Protein AF-A0A7S3L4K9-F1 (afdb_monomer)

Secondary structure (DSSP, 8-state):
-EEEEESS-GGG----TT---EE-SSSTTEEEE-TT---TT-HHHHTTSEEE--HHHHHHHHHH-PPTT-----TT-TT-HHHHHHHHHHHSPP-----------

InterPro domains:
  IPR001678 SAM-dependent methyltransferase RsmB-F/NOP2-type domain [PS51686] (1-105)
  IPR023267 RNA (C5-cytosine) methyltransferase [PTHR22807] (32-90)
  IPR029063 S-adenosyl-L-methionine-dependent methyltransferase superfamily [G3DSA:3.40.50.150] (53-102)
  IPR029063 S-adenosyl-L-methionine-dependent methyltransferase superfamily [SSF53335] (12-90)
  IPR049561 NOL1/NOP2/NSUN 5/7, ferredoxin-like domain [PF21148] (7-53)

Mean predicted aligned error: 8.99 Å

Radius of gyration: 14.74 Å; Cα contacts (8 Å, |Δi|>4): 119; chains: 1; bounding box: 35×38×35 Å

pLDDT: mean 76.64, std 17.3, range [34.19, 93.69]

Foldseek 3Di:
DWKKAFLDAPVPDPDPPPFDWDADPPFPRMIHGDPPDDCVVPPCVVVVRIDTDDPVLSVVLVVCQDDAQDDDDDPPQPVNPSVVSNVSSNPDDDDDPDPPDPDDD

Nearest PDB structures (foldseek):
  2yxl-assembly1_A  TM=8.331E-01  e=1.515E-04  Pyrococcus horikoshii OT3
  3m6w-assembly1_A  TM=9.020E-01  e=8.229E-04  Thermus thermophilus HB8
  3m6u-assembly2_B  TM=9.032E-01  e=2.488E-03  Thermus thermophilus HB8
  8esq-assembly1_q  TM=8.727E-01  e=3.024E-03  Schizosaccharomyces pombe
  3m6u-assembly1_A  TM=9.030E-01  e=8.566E-03  Thermus thermophilus HB8

Sequence (105 aa):
RVEITTNQKYNQIELPSSHTFAVDPYIPNLLILPPGTNLHGDEWVDAGKLVLQDRASCLTATVLRPPVGSVCLDTCAAPGNKTSHVASLVVAQPHTSPLESPETK

Structure (mmCIF, N/CA/C/O backbone):
data_AF-A0A7S3L4K9-F1
#
_entry.id   AF-A0A7S3L4K9-F1
#
loop_
_atom_site.group_PDB
_atom_site.id
_atom_site.type_symbol
_atom_site.label_atom_id
_atom_site.label_alt_id
_atom_site.label_comp_id
_atom_site.label_asym_id
_atom_site.label_entity_id
_atom_site.label_seq_id
_atom_site.pdbx_PDB_ins_code
_atom_site.Cartn_x
_atom_site.Cartn_y
_atom_site.Cartn_z
_atom_site.occupancy
_atom_site.B_iso_or_equiv
_atom_site.auth_seq_id
_atom_site.auth_comp_id
_atom_site.auth_asym_id
_atom_site.auth_atom_id
_atom_site.pdbx_PDB_model_num
ATOM 1 N N . ARG A 1 1 ? 9.519 6.862 -13.052 1.00 56.59 1 ARG A N 1
ATOM 2 C CA . ARG A 1 1 ? 9.679 6.598 -11.608 1.00 56.59 1 ARG A CA 1
ATOM 3 C C . ARG A 1 1 ? 8.480 5.761 -11.216 1.00 56.59 1 ARG A C 1
ATOM 5 O O . ARG A 1 1 ? 7.373 6.218 -11.461 1.00 56.59 1 ARG A O 1
ATOM 12 N N . VAL A 1 2 ? 8.707 4.525 -10.787 1.00 64.56 2 VAL A N 1
ATOM 13 C CA . VAL A 1 2 ? 7.643 3.610 -10.347 1.00 64.56 2 VAL A CA 1
ATOM 14 C C . VAL A 1 2 ? 7.721 3.545 -8.829 1.00 64.56 2 VAL A C 1
ATOM 16 O O . VAL A 1 2 ? 8.820 3.512 -8.279 1.00 64.56 2 VAL A O 1
ATOM 19 N N . GLU A 1 3 ? 6.579 3.600 -8.160 1.00 74.12 3 GLU A N 1
ATOM 20 C CA . GLU A 1 3 ? 6.490 3.642 -6.703 1.00 74.12 3 GLU A CA 1
ATOM 21 C C . GLU A 1 3 ? 5.660 2.457 -6.219 1.00 74.12 3 GLU A C 1
ATOM 23 O O . GLU A 1 3 ? 4.667 2.070 -6.843 1.00 74.12 3 GLU A O 1
ATOM 28 N N . ILE A 1 4 ? 6.135 1.827 -5.148 1.00 76.25 4 ILE A N 1
ATOM 29 C CA . ILE A 1 4 ? 5.557 0.601 -4.610 1.00 76.25 4 ILE A CA 1
ATOM 30 C C . ILE A 1 4 ? 5.378 0.743 -3.116 1.00 76.25 4 ILE A C 1
ATOM 32 O O . ILE A 1 4 ? 6.350 0.996 -2.406 1.00 76.25 4 ILE A O 1
ATOM 36 N N . THR A 1 5 ? 4.164 0.508 -2.637 1.00 73.25 5 THR A N 1
ATOM 37 C CA . THR A 1 5 ? 3.920 0.346 -1.207 1.00 73.25 5 THR A CA 1
ATOM 38 C C . THR A 1 5 ? 3.971 -1.128 -0.803 1.00 73.25 5 THR A C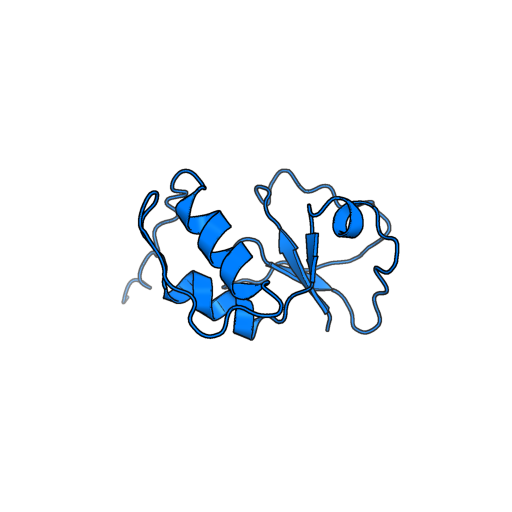 1
ATOM 40 O O . THR A 1 5 ? 3.600 -2.013 -1.579 1.00 73.25 5 THR A O 1
ATOM 43 N N . THR A 1 6 ? 4.453 -1.401 0.405 1.00 69.38 6 THR A N 1
ATOM 44 C CA . THR A 1 6 ? 4.533 -2.748 0.984 1.00 69.38 6 THR A CA 1
ATOM 45 C C . THR A 1 6 ? 3.606 -2.890 2.187 1.00 69.38 6 THR A C 1
ATOM 47 O O . THR A 1 6 ? 3.469 -1.987 3.010 1.00 69.38 6 THR A O 1
ATOM 50 N N . ASN A 1 7 ? 2.984 -4.064 2.314 1.00 62.81 7 ASN A N 1
ATOM 51 C CA . ASN A 1 7 ? 2.216 -4.441 3.504 1.00 62.81 7 ASN A CA 1
ATOM 52 C C . ASN A 1 7 ? 3.096 -5.056 4.615 1.00 62.81 7 ASN A C 1
ATOM 54 O O . ASN A 1 7 ? 2.578 -5.486 5.645 1.00 62.81 7 ASN A O 1
ATOM 58 N N . GLN A 1 8 ? 4.417 -5.139 4.415 1.00 58.12 8 GLN A N 1
ATOM 59 C CA . GLN A 1 8 ? 5.370 -5.741 5.352 1.00 58.12 8 GLN A CA 1
ATOM 60 C C . GLN A 1 8 ? 6.294 -4.691 5.981 1.00 58.12 8 GLN A C 1
ATOM 62 O O . GLN A 1 8 ? 6.479 -3.597 5.459 1.00 58.12 8 GLN A O 1
ATOM 67 N N . LYS A 1 9 ? 6.889 -5.018 7.136 1.00 55.50 9 LYS A N 1
ATOM 68 C CA . LYS A 1 9 ? 7.841 -4.124 7.810 1.00 55.50 9 LYS A CA 1
ATOM 69 C C . LYS A 1 9 ? 9.117 -3.979 6.973 1.00 55.50 9 LYS A C 1
ATOM 71 O O . LYS A 1 9 ? 9.757 -4.979 6.659 1.00 55.50 9 LYS A O 1
ATOM 76 N N . TYR A 1 10 ? 9.527 -2.734 6.724 1.00 50.47 10 TYR A N 1
ATOM 77 C CA . TYR A 1 10 ? 10.729 -2.345 5.973 1.00 50.47 10 TYR A CA 1
ATOM 78 C C . TYR A 1 10 ? 11.989 -3.186 6.213 1.00 50.47 10 TYR A C 1
ATOM 80 O O . TYR A 1 10 ? 12.674 -3.540 5.261 1.00 50.47 10 TYR A O 1
ATOM 88 N N . ASN A 1 11 ? 12.291 -3.528 7.469 1.00 47.41 11 ASN A N 1
ATOM 89 C CA . ASN A 1 11 ? 13.525 -4.238 7.829 1.00 47.41 11 ASN A CA 1
ATOM 90 C C . ASN A 1 11 ? 13.510 -5.744 7.499 1.00 47.41 11 ASN A C 1
ATOM 92 O O . ASN A 1 11 ? 14.438 -6.448 7.883 1.00 47.41 11 ASN A O 1
ATOM 96 N N . GLN A 1 12 ? 12.464 -6.253 6.844 1.00 49.09 12 GLN A N 1
ATOM 97 C CA . GLN A 1 12 ? 12.347 -7.663 6.445 1.00 49.09 12 GLN A CA 1
ATOM 98 C C . GLN A 1 12 ? 12.142 -7.856 4.940 1.00 49.09 12 GLN A C 1
ATOM 100 O O . GLN A 1 12 ? 11.911 -8.977 4.495 1.00 49.09 12 GLN A O 1
ATOM 105 N N . ILE A 1 13 ? 12.210 -6.785 4.147 1.00 55.03 13 ILE A N 1
ATOM 106 C CA . ILE A 1 13 ? 11.984 -6.879 2.706 1.00 55.03 13 ILE A CA 1
ATOM 107 C C . ILE A 1 13 ? 13.330 -7.072 2.017 1.00 55.03 13 ILE A C 1
ATOM 109 O O . ILE A 1 13 ? 13.968 -6.123 1.565 1.00 55.03 13 ILE A O 1
ATOM 113 N N . GLU A 1 14 ? 13.754 -8.327 1.927 1.00 55.56 14 GLU A N 1
ATOM 114 C CA . GLU A 1 14 ? 14.744 -8.744 0.938 1.00 55.56 14 GLU A CA 1
ATOM 115 C C . GLU A 1 14 ? 14.029 -8.843 -0.413 1.00 55.56 14 GLU A C 1
ATOM 117 O O . GLU A 1 14 ? 13.556 -9.906 -0.815 1.00 55.56 14 GLU A O 1
ATOM 122 N N . LEU A 1 15 ? 13.886 -7.703 -1.102 1.00 59.72 15 LEU A N 1
ATOM 123 C CA . LEU A 1 15 ? 13.523 -7.738 -2.518 1.00 59.72 15 LEU A CA 1
ATOM 124 C C . LEU A 1 15 ? 14.546 -8.627 -3.244 1.00 59.72 15 LEU A C 1
ATOM 126 O O . LEU A 1 15 ? 15.738 -8.549 -2.923 1.00 59.72 15 LEU A O 1
ATOM 130 N N . PRO A 1 16 ? 14.121 -9.460 -4.212 1.00 55.00 16 PRO A N 1
ATOM 131 C CA . PRO A 1 16 ? 15.054 -10.267 -4.982 1.00 55.00 16 PRO A CA 1
ATOM 132 C C . PRO A 1 16 ? 16.161 -9.367 -5.538 1.00 55.00 16 PRO A C 1
ATOM 134 O O . PRO A 1 16 ? 15.899 -8.266 -6.028 1.00 55.00 16 PRO A O 1
ATOM 137 N N . SER A 1 17 ? 17.405 -9.841 -5.447 1.00 56.44 17 SER A N 1
ATOM 138 C CA . SER A 1 17 ? 18.661 -9.117 -5.711 1.00 56.44 17 SER A CA 1
ATOM 139 C C . SER A 1 17 ? 18.811 -8.524 -7.125 1.00 56.44 17 SER A C 1
ATOM 141 O O . SER A 1 17 ? 19.873 -8.020 -7.477 1.00 56.44 17 SER A O 1
ATOM 143 N N . SER A 1 18 ? 17.771 -8.599 -7.954 1.00 64.31 18 SER A N 1
ATOM 144 C CA . SER A 1 18 ? 17.716 -8.127 -9.334 1.00 64.31 18 SER A CA 1
ATOM 145 C C . SER A 1 18 ? 17.215 -6.687 -9.498 1.00 64.31 18 SER A C 1
ATOM 147 O O . SER A 1 18 ? 17.337 -6.150 -10.598 1.00 64.31 18 SER A O 1
ATOM 149 N N . HIS A 1 19 ? 16.666 -6.046 -8.458 1.00 70.69 19 HIS A N 1
ATOM 150 C CA . HIS A 1 19 ? 16.095 -4.698 -8.569 1.00 70.69 19 HIS A CA 1
ATOM 151 C C . HIS A 1 19 ? 16.775 -3.689 -7.640 1.00 70.69 19 HIS A C 1
ATOM 153 O O . HIS A 1 19 ? 16.766 -3.832 -6.421 1.00 70.69 19 HIS A O 1
ATOM 159 N N . THR A 1 20 ? 17.311 -2.615 -8.221 1.00 80.00 20 THR A N 1
ATOM 160 C CA . THR A 1 20 ? 17.774 -1.445 -7.464 1.00 80.00 20 THR A CA 1
ATOM 161 C C . THR A 1 20 ? 16.576 -0.595 -7.054 1.00 80.00 20 THR A C 1
ATOM 163 O O . THR A 1 20 ? 15.750 -0.255 -7.901 1.00 80.00 20 THR A O 1
ATOM 166 N N . PHE A 1 21 ? 16.503 -0.197 -5.786 1.00 85.81 21 PHE A N 1
ATOM 167 C CA . PHE A 1 21 ? 15.450 0.673 -5.262 1.00 85.81 21 PHE A CA 1
ATOM 168 C C . PHE A 1 21 ? 16.009 1.689 -4.260 1.00 85.81 21 PHE A C 1
ATOM 170 O O . PHE A 1 21 ? 17.112 1.536 -3.738 1.00 85.81 21 PHE A O 1
ATOM 177 N N . ALA A 1 22 ? 15.226 2.728 -3.988 1.00 86.25 22 ALA A N 1
ATOM 178 C CA . ALA A 1 22 ? 15.419 3.655 -2.879 1.00 86.25 22 ALA A CA 1
ATOM 179 C C . ALA A 1 22 ? 14.177 3.645 -1.980 1.00 86.25 22 ALA A C 1
ATOM 181 O O . ALA A 1 22 ? 13.096 3.261 -2.418 1.00 86.25 22 ALA A O 1
ATOM 182 N N . VAL A 1 23 ? 14.310 4.077 -0.731 1.00 86.56 23 VAL A N 1
ATOM 183 C CA . VAL A 1 23 ? 13.172 4.241 0.186 1.00 86.56 23 VAL A CA 1
ATOM 184 C C . VAL A 1 23 ? 12.728 5.701 0.172 1.00 86.56 23 VAL A C 1
ATOM 186 O O . VAL A 1 23 ? 13.569 6.601 0.099 1.00 86.56 23 VAL A O 1
ATOM 189 N N . ASP A 1 24 ? 11.418 5.953 0.217 1.00 88.25 24 ASP A N 1
ATOM 190 C CA . ASP A 1 24 ? 10.921 7.320 0.362 1.00 88.25 24 ASP A CA 1
ATOM 191 C C . ASP A 1 24 ? 11.227 7.873 1.766 1.00 88.25 24 ASP A C 1
ATOM 193 O O . ASP A 1 24 ? 10.935 7.206 2.756 1.00 88.25 24 ASP A O 1
ATOM 197 N N . PRO A 1 25 ? 11.785 9.090 1.888 1.00 86.94 25 PRO A N 1
ATOM 198 C CA . PRO A 1 25 ? 12.155 9.643 3.190 1.00 86.94 25 PRO A CA 1
ATOM 199 C C . PRO A 1 25 ? 10.966 10.141 4.027 1.00 86.94 25 PRO A C 1
ATOM 201 O O . PRO A 1 25 ? 11.142 10.383 5.217 1.00 86.94 25 PRO A O 1
ATOM 204 N N . TYR A 1 26 ? 9.782 10.336 3.435 1.00 84.94 26 TYR A N 1
ATOM 205 C CA . TYR A 1 26 ? 8.622 10.913 4.128 1.00 84.94 26 TYR A CA 1
ATOM 206 C C . TYR A 1 26 ? 7.464 9.932 4.285 1.00 84.94 26 TYR A C 1
ATOM 208 O O . TYR A 1 26 ? 6.676 10.059 5.221 1.00 84.94 26 TYR A O 1
ATOM 216 N N . ILE A 1 27 ? 7.328 8.987 3.356 1.00 85.56 27 ILE A N 1
ATOM 217 C CA . ILE A 1 27 ? 6.201 8.060 3.330 1.00 85.56 27 ILE A CA 1
ATOM 218 C C . ILE A 1 27 ? 6.671 6.685 3.792 1.00 85.56 27 ILE A C 1
ATOM 220 O O . ILE A 1 27 ? 7.435 6.039 3.069 1.00 85.56 27 ILE A O 1
ATOM 224 N N . PRO A 1 28 ? 6.193 6.208 4.957 1.00 81.69 28 PRO A N 1
ATOM 225 C CA . PRO A 1 28 ? 6.489 4.865 5.401 1.00 81.69 28 PRO A CA 1
ATOM 226 C C . PRO A 1 28 ? 5.889 3.831 4.435 1.00 81.69 28 PRO A C 1
ATOM 228 O O . PRO A 1 28 ? 4.895 4.047 3.754 1.00 81.69 28 PRO A O 1
ATOM 231 N N . ASN A 1 29 ? 6.519 2.677 4.412 1.00 80.69 29 ASN A N 1
ATOM 232 C CA . ASN A 1 29 ? 6.403 1.549 3.511 1.00 80.69 29 ASN A CA 1
ATOM 233 C C . ASN A 1 29 ? 6.446 1.861 1.998 1.00 80.69 29 ASN A C 1
ATOM 235 O O . ASN A 1 29 ? 5.963 1.049 1.220 1.00 80.69 29 ASN A O 1
ATOM 239 N N . LEU A 1 30 ? 7.053 2.972 1.548 1.00 88.12 30 LEU A N 1
ATOM 240 C CA . LEU A 1 30 ? 7.165 3.308 0.118 1.00 88.12 30 LEU A CA 1
ATOM 241 C C . LEU 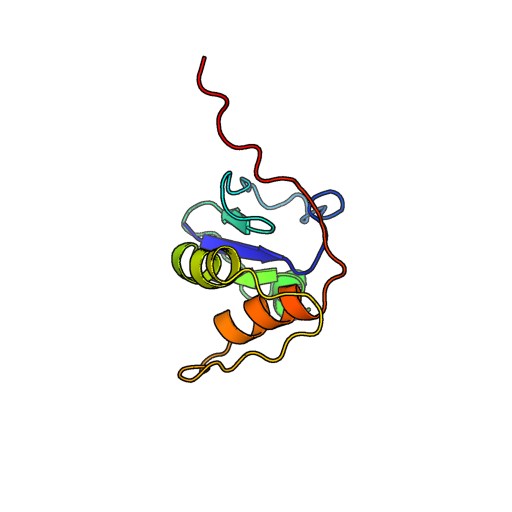A 1 30 ? 8.580 3.093 -0.451 1.00 88.12 30 LEU A C 1
ATOM 243 O O . LEU A 1 30 ? 9.559 3.665 0.036 1.00 88.12 30 LEU A O 1
ATOM 247 N N . LEU A 1 31 ? 8.666 2.305 -1.523 1.00 88.81 31 LEU A N 1
ATOM 248 C CA . LEU A 1 31 ? 9.869 2.058 -2.316 1.00 88.81 31 LEU A CA 1
ATOM 249 C C . LEU A 1 31 ? 9.788 2.803 -3.653 1.00 88.81 31 LEU A C 1
ATOM 251 O O . LEU A 1 31 ? 8.745 2.842 -4.307 1.00 88.81 31 LEU A O 1
ATOM 255 N N . ILE A 1 32 ? 10.910 3.377 -4.068 1.00 88.69 32 ILE A N 1
ATOM 256 C CA . ILE A 1 32 ? 11.084 4.135 -5.303 1.00 88.69 32 ILE A CA 1
ATOM 257 C C . ILE A 1 32 ? 11.989 3.331 -6.229 1.00 88.69 32 ILE A C 1
ATOM 259 O O . ILE A 1 32 ? 13.141 3.048 -5.898 1.00 88.69 32 ILE A O 1
ATOM 263 N N . LEU A 1 33 ? 11.487 3.022 -7.417 1.00 87.62 33 LEU A N 1
ATOM 264 C CA . LEU A 1 33 ? 12.221 2.300 -8.445 1.00 87.62 33 LEU A CA 1
ATOM 265 C C . LEU A 1 33 ? 12.6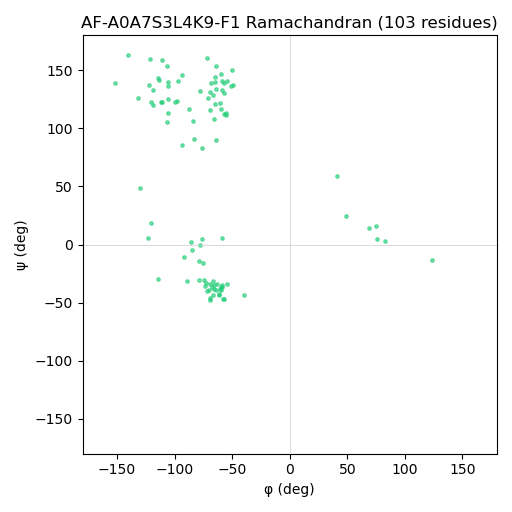49 3.210 -9.604 1.00 87.62 33 LEU A C 1
ATOM 267 O O . LEU A 1 33 ? 11.977 4.217 -9.902 1.00 87.62 33 LEU A O 1
ATOM 271 N N . PRO A 1 34 ? 13.742 2.844 -10.302 1.00 85.19 34 PRO A N 1
ATOM 272 C CA . PRO A 1 34 ? 14.151 3.488 -11.537 1.00 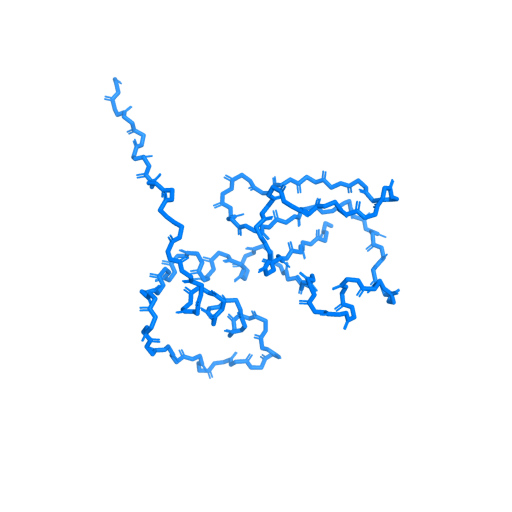85.19 34 PRO A CA 1
ATOM 273 C C . PRO A 1 34 ? 13.004 3.606 -12.558 1.00 85.19 34 PRO A C 1
ATOM 275 O O . PRO A 1 34 ? 12.076 2.795 -12.598 1.00 85.19 34 PRO A O 1
ATOM 278 N N . PRO A 1 35 ? 13.013 4.640 -13.413 1.00 83.25 35 PRO A N 1
ATOM 279 C CA . PRO A 1 35 ? 12.101 4.697 -14.549 1.00 83.25 35 PRO A CA 1
ATOM 280 C C . PRO A 1 35 ? 12.268 3.470 -15.456 1.00 83.25 35 PRO A C 1
ATOM 282 O O . PRO A 1 35 ? 13.390 3.062 -15.735 1.00 83.25 35 PRO A O 1
ATOM 285 N N . GLY A 1 36 ? 11.156 2.912 -15.940 1.00 82.44 36 GLY A N 1
ATOM 286 C CA . GLY A 1 36 ? 11.178 1.761 -16.846 1.00 82.44 36 GLY A CA 1
ATOM 287 C C . GLY A 1 36 ? 11.325 0.401 -16.161 1.00 82.44 36 GLY A C 1
ATOM 288 O O . GLY A 1 36 ? 11.373 -0.605 -16.863 1.00 82.44 36 GLY A O 1
ATOM 289 N N . THR A 1 37 ? 11.359 0.338 -14.823 1.00 84.69 37 THR A N 1
ATOM 290 C CA . THR A 1 37 ? 11.273 -0.944 -14.115 1.00 84.69 37 THR A CA 1
ATOM 291 C C . THR A 1 37 ? 9.951 -1.633 -14.444 1.00 84.69 37 THR A C 1
ATOM 293 O O . THR A 1 37 ? 8.877 -1.070 -14.228 1.00 84.69 37 THR A O 1
ATOM 296 N N . ASN A 1 38 ? 10.049 -2.845 -14.985 1.00 84.44 38 ASN A N 1
ATOM 297 C CA . ASN A 1 38 ? 8.915 -3.685 -15.330 1.00 84.44 38 ASN A CA 1
ATOM 298 C C . ASN A 1 38 ? 8.712 -4.730 -14.229 1.00 84.44 38 ASN A C 1
ATOM 300 O O . ASN A 1 38 ? 9.627 -5.495 -13.950 1.00 84.44 38 ASN A O 1
ATOM 304 N N . LEU A 1 39 ? 7.518 -4.755 -13.640 1.00 83.62 39 LEU A N 1
ATOM 305 C CA . LEU A 1 39 ? 7.126 -5.710 -12.595 1.00 83.62 39 LEU A CA 1
ATOM 306 C C . LEU A 1 39 ? 5.918 -6.554 -13.011 1.00 83.62 39 LEU A C 1
ATOM 308 O O . LEU A 1 39 ? 5.218 -7.113 -12.171 1.00 83.62 39 LEU A O 1
ATOM 312 N N . HIS A 1 40 ? 5.621 -6.609 -14.309 1.00 84.44 40 HIS A N 1
ATOM 313 C CA . HIS A 1 40 ? 4.595 -7.504 -14.823 1.00 84.44 40 HIS A CA 1
ATOM 314 C C . HIS A 1 40 ? 5.028 -8.959 -14.605 1.00 84.44 40 HIS A C 1
ATOM 316 O O . HIS A 1 40 ? 6.072 -9.369 -15.111 1.00 84.44 40 HIS A O 1
ATOM 322 N N . GLY A 1 41 ? 4.217 -9.725 -13.870 1.00 83.88 41 GLY A N 1
ATOM 323 C CA . GLY A 1 41 ? 4.535 -11.104 -13.488 1.00 83.88 41 GLY A CA 1
ATOM 324 C C . GLY A 1 41 ? 5.584 -11.215 -12.379 1.00 83.88 41 GLY A C 1
ATOM 325 O O . GLY A 1 41 ? 6.181 -12.277 -12.215 1.00 83.88 41 GLY A O 1
ATOM 326 N N . ASP A 1 42 ? 5.857 -10.124 -11.655 1.00 86.31 42 ASP A N 1
ATOM 327 C CA . ASP A 1 42 ? 6.681 -10.188 -10.452 1.00 86.31 42 ASP A CA 1
ATOM 328 C C . ASP A 1 42 ? 5.907 -10.902 -9.334 1.00 86.31 42 ASP A C 1
ATOM 330 O O . ASP A 1 42 ? 4.796 -10.505 -8.975 1.00 86.31 42 ASP A O 1
ATOM 334 N N . GLU A 1 43 ? 6.512 -11.945 -8.761 1.00 86.38 43 GLU A N 1
ATOM 335 C CA . GLU A 1 43 ? 5.886 -12.804 -7.749 1.00 86.38 43 GLU A CA 1
ATOM 336 C C . GLU A 1 43 ? 5.358 -12.008 -6.548 1.00 86.38 43 GLU A C 1
ATOM 338 O O . GLU A 1 43 ? 4.339 -12.361 -5.958 1.00 86.38 43 GLU A O 1
ATOM 343 N N . TRP A 1 44 ? 6.026 -10.919 -6.167 1.00 83.44 44 TRP A N 1
ATOM 344 C CA . TRP A 1 44 ? 5.626 -10.135 -5.006 1.00 83.44 44 TRP A CA 1
ATOM 345 C C . TRP A 1 44 ? 4.455 -9.208 -5.305 1.00 83.44 44 TRP A C 1
ATOM 347 O O . TRP A 1 44 ? 3.652 -8.942 -4.405 1.00 83.44 44 TRP A O 1
ATOM 357 N N . VAL A 1 45 ? 4.346 -8.730 -6.545 1.00 86.25 45 VAL A N 1
ATOM 358 C CA . VAL A 1 45 ? 3.171 -7.988 -7.014 1.00 86.25 45 VAL A CA 1
ATOM 359 C C . VAL A 1 45 ? 1.980 -8.937 -7.120 1.00 86.25 45 VAL A C 1
ATOM 361 O O . VAL A 1 45 ? 0.926 -8.654 -6.550 1.00 86.25 45 VAL A O 1
ATOM 364 N N . ASP A 1 46 ? 2.166 -10.101 -7.743 1.00 87.62 46 ASP A N 1
ATOM 365 C CA . ASP A 1 46 ? 1.103 -11.096 -7.931 1.00 87.62 46 ASP A CA 1
ATOM 366 C C . ASP A 1 46 ? 0.625 -11.694 -6.596 1.00 87.62 46 ASP A C 1
ATOM 368 O O . ASP A 1 46 ? -0.569 -11.929 -6.401 1.00 87.62 46 ASP A O 1
ATOM 372 N N . ALA A 1 47 ? 1.530 -11.872 -5.628 1.00 86.19 47 ALA A N 1
ATOM 373 C CA . ALA A 1 47 ? 1.194 -12.295 -4.268 1.00 86.19 47 ALA A CA 1
ATOM 374 C C . ALA A 1 47 ? 0.615 -11.166 -3.386 1.00 86.19 47 ALA A C 1
ATOM 376 O O . ALA A 1 47 ? 0.341 -11.399 -2.207 1.00 86.19 47 ALA A O 1
ATOM 377 N N . GLY A 1 48 ? 0.470 -9.937 -3.901 1.00 83.38 48 GLY A N 1
ATOM 378 C CA . GLY A 1 48 ? -0.068 -8.785 -3.162 1.00 83.38 48 GLY A CA 1
ATOM 379 C C . GLY A 1 48 ? 0.837 -8.255 -2.039 1.00 83.38 48 GLY A C 1
ATOM 380 O O . GLY A 1 48 ? 0.396 -7.474 -1.189 1.00 83.38 48 GLY A O 1
ATOM 381 N N . LYS A 1 49 ? 2.110 -8.670 -2.011 1.00 83.06 49 LYS A N 1
ATOM 382 C CA . LYS A 1 49 ? 3.120 -8.166 -1.063 1.00 83.06 49 LYS A CA 1
ATOM 383 C C . LYS A 1 49 ? 3.579 -6.755 -1.434 1.00 83.06 49 LYS A C 1
ATOM 385 O O . LYS A 1 49 ? 3.934 -5.975 -0.547 1.00 83.06 49 LYS A O 1
ATOM 390 N N . LEU A 1 50 ? 3.555 -6.449 -2.730 1.00 85.94 50 LEU A N 1
ATOM 391 C CA . LEU A 1 50 ? 3.867 -5.154 -3.320 1.00 85.94 50 LEU A CA 1
ATOM 392 C C . LEU A 1 50 ? 2.648 -4.617 -4.063 1.00 85.94 50 LEU A C 1
ATOM 394 O O . LEU A 1 50 ? 2.030 -5.320 -4.857 1.00 85.94 50 LEU A O 1
ATOM 398 N N . VAL A 1 51 ? 2.330 -3.347 -3.832 1.00 88.62 51 VAL A N 1
ATOM 399 C CA . VAL A 1 51 ? 1.256 -2.647 -4.537 1.00 88.62 51 VAL A CA 1
ATOM 400 C C . VAL A 1 51 ? 1.852 -1.468 -5.287 1.00 88.62 51 VAL A C 1
ATOM 402 O O . VAL A 1 51 ? 2.437 -0.563 -4.695 1.00 88.62 51 VAL A O 1
ATOM 405 N N . LEU A 1 52 ? 1.680 -1.477 -6.606 1.00 88.44 52 LEU A N 1
ATOM 406 C CA . LEU A 1 52 ? 2.046 -0.371 -7.483 1.00 88.44 52 LEU A CA 1
ATOM 407 C C . LEU A 1 52 ? 1.116 0.817 -7.222 1.00 88.44 52 LEU A C 1
ATOM 409 O O . LEU A 1 52 ? -0.096 0.738 -7.443 1.00 88.44 52 LEU A O 1
ATOM 413 N N . GLN A 1 53 ? 1.672 1.925 -6.743 1.00 89.19 53 GLN A N 1
ATOM 414 C CA . GLN A 1 53 ? 0.890 3.100 -6.378 1.00 89.19 53 GLN A CA 1
ATOM 415 C C . GLN A 1 53 ? 1.724 4.364 -6.529 1.00 89.19 53 GLN A C 1
ATOM 417 O O . GLN A 1 53 ? 2.891 4.393 -6.156 1.00 89.19 53 GLN A O 1
ATOM 422 N N . ASP A 1 54 ? 1.114 5.426 -7.052 1.00 88.62 54 ASP A N 1
ATOM 423 C CA . ASP A 1 54 ? 1.778 6.722 -7.093 1.00 88.62 54 ASP A CA 1
ATOM 424 C C . ASP A 1 54 ? 2.014 7.263 -5.666 1.00 88.62 54 ASP A C 1
ATOM 426 O O . ASP A 1 54 ? 1.185 7.107 -4.761 1.00 88.62 54 ASP A O 1
ATOM 430 N N . ARG A 1 55 ? 3.141 7.941 -5.464 1.00 88.31 55 ARG A N 1
ATOM 431 C CA . ARG A 1 55 ? 3.557 8.525 -4.185 1.00 88.31 55 ARG A CA 1
ATOM 432 C C . ARG A 1 55 ? 2.565 9.529 -3.633 1.00 88.31 55 ARG A C 1
ATOM 434 O O . ARG A 1 55 ? 2.393 9.579 -2.417 1.00 88.31 55 ARG A O 1
ATOM 441 N N . ALA A 1 56 ? 1.912 10.321 -4.480 1.00 87.75 56 ALA A N 1
ATOM 442 C CA . ALA A 1 56 ? 0.923 11.290 -4.019 1.00 87.75 56 ALA A CA 1
ATOM 443 C C . ALA A 1 56 ? -0.323 10.594 -3.442 1.00 87.75 56 ALA A C 1
ATOM 445 O O . ALA A 1 56 ? -0.850 11.033 -2.423 1.00 87.75 56 ALA A O 1
ATOM 446 N N . SER A 1 57 ? -0.746 9.464 -4.009 1.00 86.81 57 SER A N 1
ATOM 447 C CA . SER A 1 57 ? -1.814 8.631 -3.455 1.00 86.81 57 SER A CA 1
ATOM 448 C C . SER A 1 57 ? -1.416 7.988 -2.127 1.00 86.81 57 SER A C 1
ATOM 450 O O . SER A 1 57 ? -2.281 7.777 -1.278 1.00 86.81 57 SER A O 1
ATOM 452 N N . CYS A 1 58 ? -0.132 7.685 -1.920 1.00 87.75 58 CYS A N 1
ATOM 453 C CA . CYS A 1 58 ? 0.349 7.176 -0.636 1.00 87.75 58 CYS A CA 1
ATOM 454 C C . CYS A 1 58 ? 0.301 8.244 0.469 1.00 87.75 58 CYS A C 1
ATOM 456 O O . CYS A 1 58 ? -0.033 7.914 1.606 1.00 87.75 58 CYS A O 1
ATOM 458 N N . LEU A 1 59 ? 0.533 9.523 0.134 1.00 87.62 59 LEU A N 1
ATOM 459 C CA . LEU A 1 59 ? 0.432 10.628 1.099 1.00 87.62 59 LEU A CA 1
ATOM 460 C C . LEU A 1 59 ? -0.956 10.725 1.731 1.00 87.62 59 LEU A C 1
ATOM 462 O O . LEU A 1 59 ? -1.061 11.073 2.903 1.00 87.62 59 LEU A O 1
ATOM 466 N N . THR A 1 60 ? -2.021 10.413 0.987 1.00 87.31 60 THR A N 1
ATOM 467 C CA . THR A 1 60 ? -3.397 10.517 1.493 1.00 87.31 60 THR A CA 1
ATOM 468 C C . THR A 1 60 ? -3.605 9.670 2.749 1.00 87.31 60 THR A C 1
ATOM 470 O O . THR A 1 60 ? -4.125 10.174 3.742 1.00 87.31 60 THR A O 1
ATOM 473 N N . ALA A 1 61 ? -3.158 8.411 2.741 1.00 86.19 61 ALA A N 1
ATOM 474 C CA . ALA A 1 61 ? -3.293 7.517 3.890 1.00 86.19 61 ALA A CA 1
ATOM 475 C C . ALA A 1 61 ? -2.381 7.944 5.053 1.00 86.19 61 ALA A C 1
ATOM 477 O O . ALA A 1 61 ? -2.809 7.941 6.209 1.00 86.19 61 ALA A O 1
ATOM 478 N N . THR A 1 62 ? -1.154 8.384 4.747 1.00 85.75 62 THR A N 1
ATOM 479 C CA . THR A 1 62 ? -0.202 8.889 5.748 1.00 85.75 62 THR A CA 1
ATOM 480 C C . THR A 1 62 ? -0.734 10.123 6.477 1.00 85.75 62 THR A C 1
ATOM 482 O O . THR A 1 62 ? -0.623 10.203 7.697 1.00 85.75 62 THR A O 1
ATOM 485 N N . VAL A 1 63 ? -1.338 11.068 5.749 1.00 89.62 63 VAL A N 1
ATOM 486 C CA . VAL A 1 63 ? -1.927 12.288 6.323 1.00 8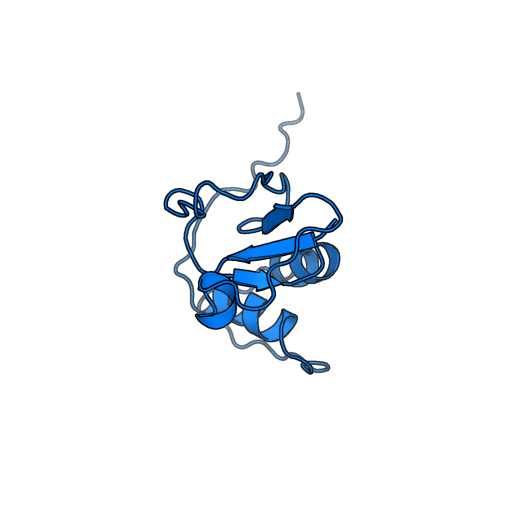9.62 63 VAL A CA 1
ATOM 487 C C . VAL A 1 63 ? -3.212 11.978 7.086 1.00 89.62 63 VAL A C 1
ATOM 489 O O . VAL A 1 63 ? -3.423 12.542 8.158 1.00 89.62 63 VAL A O 1
ATOM 492 N N . LEU A 1 64 ? -4.052 11.072 6.570 1.00 90.81 64 LEU A N 1
ATOM 493 C CA . LEU A 1 64 ? -5.284 10.661 7.245 1.00 90.81 64 LEU A CA 1
ATOM 494 C C . LEU A 1 64 ? -4.998 10.049 8.624 1.00 90.81 64 LEU A C 1
ATOM 496 O O . LEU A 1 64 ? -5.750 10.308 9.560 1.00 90.81 64 LEU A O 1
ATOM 500 N N . ARG A 1 65 ? -3.917 9.258 8.739 1.00 87.88 65 ARG A N 1
ATOM 501 C CA . ARG A 1 65 ? -3.437 8.616 9.978 1.00 87.88 65 ARG A CA 1
ATOM 502 C C . ARG A 1 65 ? -4.592 8.061 10.833 1.00 87.88 65 ARG A C 1
ATOM 504 O O . ARG A 1 65 ? -4.776 8.492 11.977 1.00 87.88 65 ARG A O 1
ATOM 511 N N . PRO A 1 66 ? -5.405 7.146 10.277 1.00 89.75 66 PRO A N 1
ATOM 512 C CA . PRO A 1 66 ? -6.560 6.628 10.987 1.00 89.75 66 PRO A CA 1
ATOM 513 C C . PRO A 1 66 ? -6.105 5.844 12.230 1.00 89.75 66 PRO A C 1
ATOM 515 O O . PRO A 1 66 ? -5.119 5.106 12.160 1.00 89.75 66 PRO A O 1
ATOM 518 N N . PRO A 1 67 ? -6.799 5.970 13.373 1.00 90.50 67 PRO A N 1
ATOM 519 C CA . PRO A 1 67 ? -6.541 5.116 14.522 1.00 90.50 67 PRO A CA 1
ATOM 520 C C . PRO A 1 67 ? -6.765 3.641 14.177 1.00 90.50 67 PRO A C 1
ATOM 522 O O . PRO A 1 67 ? -7.674 3.296 13.415 1.00 90.50 67 PRO A O 1
ATOM 525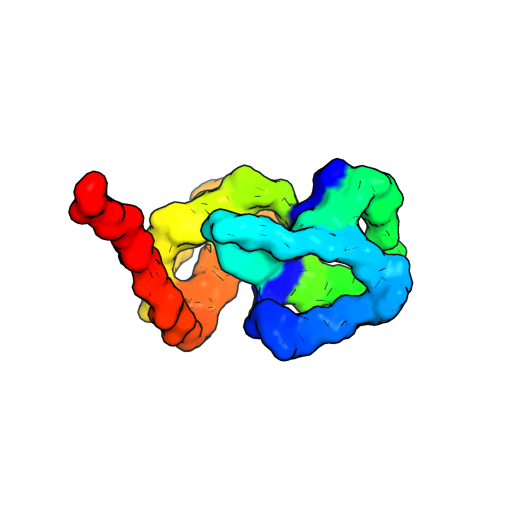 N N . VAL A 1 68 ? -5.973 2.767 14.790 1.00 89.44 68 VAL A N 1
ATOM 526 C CA . VAL A 1 68 ? -6.146 1.315 14.670 1.00 89.44 68 VAL A CA 1
ATOM 527 C C . VAL A 1 68 ? -7.542 0.926 15.158 1.00 89.44 68 VAL A C 1
ATOM 529 O O . VAL A 1 68 ? -7.996 1.395 16.202 1.00 89.44 68 VAL A O 1
ATOM 532 N N . GLY A 1 69 ? -8.239 0.097 14.380 1.00 90.44 69 GLY A N 1
ATOM 533 C CA . GLY A 1 69 ? -9.618 -0.319 14.653 1.00 90.44 69 GLY A CA 1
ATOM 534 C C . GLY A 1 69 ? -10.700 0.727 14.353 1.00 90.44 69 GLY A C 1
ATOM 535 O O . GLY A 1 69 ? -11.871 0.475 14.634 1.00 90.44 69 GLY A O 1
ATOM 536 N N . SER A 1 70 ? -10.352 1.890 13.792 1.00 93.69 70 SER A N 1
ATOM 537 C CA . SER A 1 70 ? -11.349 2.875 13.353 1.00 93.69 70 SER A CA 1
ATOM 538 C C . SER A 1 70 ? -12.112 2.428 12.099 1.00 93.69 70 SER A C 1
ATOM 540 O O . SER A 1 70 ? -11.670 1.566 11.344 1.00 93.69 70 SER A O 1
ATOM 542 N N . VAL A 1 71 ? -13.280 3.028 11.864 1.00 93.25 71 VAL A N 1
ATOM 543 C CA . VAL A 1 71 ? -14.061 2.822 10.637 1.00 93.25 71 VAL A CA 1
ATOM 544 C C . VAL A 1 71 ? -13.771 3.973 9.680 1.00 93.25 71 VAL A C 1
ATOM 546 O O . VAL A 1 71 ? -13.960 5.136 10.034 1.00 93.25 71 VAL A O 1
ATOM 549 N N . CYS A 1 72 ? -13.322 3.659 8.467 1.00 91.06 72 CYS A N 1
ATOM 550 C CA . CYS A 1 72 ? -13.037 4.641 7.421 1.00 91.06 72 CYS A CA 1
ATOM 551 C C . CYS A 1 72 ? -13.993 4.466 6.236 1.00 91.06 72 CYS A C 1
ATOM 553 O O . CYS A 1 72 ? -14.324 3.342 5.863 1.00 91.06 72 CYS A O 1
ATOM 555 N N . LEU A 1 73 ? -14.405 5.581 5.627 1.00 93.19 73 LEU A N 1
ATOM 556 C CA . LEU A 1 73 ? -15.208 5.604 4.405 1.00 93.19 73 LEU A CA 1
ATOM 557 C C . LEU A 1 73 ? -14.358 6.135 3.248 1.00 93.19 73 LEU A C 1
ATOM 559 O O . LEU A 1 73 ? -13.875 7.263 3.310 1.00 93.19 73 LEU A O 1
ATOM 563 N N . ASP A 1 74 ? -14.222 5.341 2.190 1.00 91.75 74 ASP A N 1
ATOM 564 C CA . ASP A 1 74 ? -13.642 5.771 0.917 1.00 91.75 74 ASP A CA 1
ATOM 565 C C . ASP A 1 74 ? -14.765 5.924 -0.114 1.00 91.75 74 ASP A C 1
ATOM 567 O O . ASP A 1 74 ? -15.342 4.944 -0.587 1.00 91.75 74 ASP A O 1
ATOM 571 N N . THR A 1 75 ? -15.128 7.169 -0.421 1.00 92.75 75 THR A N 1
ATOM 572 C CA . THR A 1 75 ? -16.259 7.494 -1.304 1.00 92.75 75 THR A CA 1
ATOM 573 C C . THR A 1 75 ? -15.928 7.345 -2.788 1.00 92.75 75 THR A C 1
ATOM 575 O O . THR A 1 75 ? -16.841 7.294 -3.611 1.00 92.75 75 THR A O 1
ATOM 578 N N . CYS A 1 76 ? -14.642 7.241 -3.134 1.00 90.19 76 CYS A N 1
ATOM 579 C CA . CYS A 1 76 ? -14.140 7.126 -4.503 1.00 90.19 76 CYS A CA 1
ATOM 580 C C . CYS A 1 76 ? -13.166 5.945 -4.604 1.00 90.19 76 CYS A C 1
ATOM 582 O O . CYS A 1 76 ? -12.057 6.076 -5.122 1.00 90.19 76 CYS A O 1
ATOM 584 N N . ALA A 1 77 ? -13.595 4.794 -4.081 1.00 87.94 77 ALA A N 1
ATOM 585 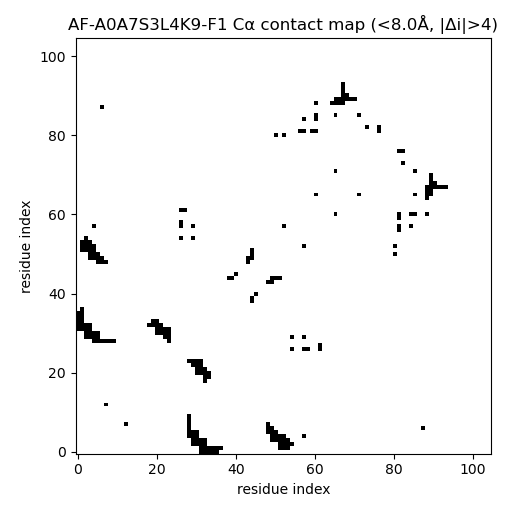C CA . ALA A 1 77 ? -12.715 3.667 -3.804 1.00 87.94 77 ALA A CA 1
ATOM 586 C C . ALA A 1 77 ? -12.093 3.031 -5.055 1.00 87.94 77 ALA A C 1
ATOM 588 O O . ALA A 1 77 ? -10.932 2.643 -5.017 1.00 87.94 77 ALA A O 1
ATOM 589 N N . ALA A 1 78 ? -12.817 2.915 -6.173 1.00 89.25 78 ALA A N 1
ATOM 590 C CA . ALA A 1 78 ? -12.304 2.224 -7.360 1.00 89.25 78 ALA A CA 1
ATOM 591 C C . ALA A 1 78 ? -11.075 2.946 -7.967 1.00 89.25 78 ALA A C 1
ATOM 593 O O . ALA A 1 78 ? -11.121 4.164 -8.150 1.00 89.25 78 ALA A O 1
ATOM 594 N N . PRO A 1 79 ? -9.982 2.234 -8.326 1.00 86.69 79 PRO A N 1
ATOM 595 C CA . PRO A 1 79 ? -9.809 0.772 -8.348 1.00 86.69 79 PRO A CA 1
ATOM 596 C C . PRO A 1 79 ? -9.393 0.109 -7.016 1.00 86.69 79 PRO A C 1
ATOM 598 O O . PRO A 1 79 ? -9.335 -1.112 -6.967 1.00 86.69 79 PRO A O 1
ATOM 601 N N . GLY A 1 80 ? -9.122 0.861 -5.946 1.00 87.38 80 GLY A N 1
ATOM 602 C CA . GLY A 1 80 ? -8.994 0.314 -4.583 1.00 87.38 80 GLY A CA 1
ATOM 603 C C . GLY A 1 80 ? -7.676 0.596 -3.864 1.00 87.38 80 GLY A C 1
ATOM 604 O O . GLY A 1 80 ? -7.613 0.431 -2.650 1.00 87.38 80 GLY A O 1
ATOM 605 N N . ASN A 1 81 ? -6.627 1.066 -4.550 1.00 88.62 81 ASN A N 1
ATOM 606 C CA . ASN A 1 81 ? -5.283 1.159 -3.947 1.00 88.62 81 ASN A CA 1
ATOM 607 C C . ASN A 1 81 ? -5.240 2.070 -2.704 1.00 88.62 81 ASN A C 1
ATOM 609 O O . ASN A 1 81 ? -4.552 1.770 -1.730 1.00 88.62 81 ASN A O 1
ATOM 613 N N . LYS A 1 82 ? -6.005 3.171 -2.708 1.00 89.31 82 LYS A N 1
ATOM 614 C CA . LYS A 1 82 ? -6.124 4.067 -1.545 1.00 89.31 82 LYS A CA 1
ATOM 615 C C . LYS A 1 82 ? -6.874 3.397 -0.396 1.00 89.31 82 LYS A C 1
ATOM 617 O O . LYS A 1 82 ? -6.386 3.424 0.731 1.00 89.31 82 LYS A O 1
ATOM 622 N N . THR A 1 83 ? -7.994 2.740 -0.691 1.00 91.38 83 THR A N 1
ATOM 623 C CA . THR A 1 83 ? -8.774 1.976 0.287 1.00 91.38 83 THR A CA 1
ATOM 624 C C . THR A 1 83 ? -7.920 0.900 0.960 1.00 91.38 83 THR A C 1
ATOM 626 O O . THR A 1 83 ? -7.903 0.813 2.185 1.00 91.38 83 THR A O 1
ATOM 629 N N . SER A 1 84 ? -7.154 0.125 0.184 1.00 89.44 84 SER A N 1
ATOM 630 C CA . SER A 1 84 ? -6.262 -0.920 0.703 1.00 89.44 84 SER A CA 1
ATOM 631 C C . SER A 1 84 ? -5.142 -0.355 1.577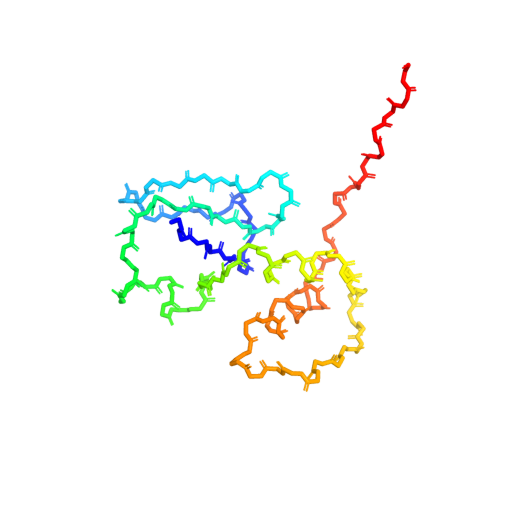 1.00 89.44 84 SER A C 1
ATOM 633 O O . SER A 1 84 ? -4.833 -0.934 2.616 1.00 89.44 84 SER A O 1
ATOM 635 N N . HIS A 1 85 ? -4.568 0.793 1.207 1.00 88.62 85 HIS A N 1
ATOM 636 C CA . HIS A 1 85 ? -3.550 1.457 2.022 1.00 88.62 85 HIS A CA 1
ATOM 637 C C . HIS A 1 85 ? -4.137 1.978 3.347 1.00 88.62 85 HIS A C 1
ATOM 639 O O . HIS A 1 85 ? -3.566 1.760 4.409 1.00 88.62 85 HIS A O 1
ATOM 645 N N . VAL A 1 86 ? -5.315 2.603 3.336 1.00 89.69 86 VAL A N 1
ATOM 646 C CA . VAL A 1 86 ? -5.987 3.009 4.584 1.00 89.69 86 VAL A CA 1
ATOM 647 C C . VAL A 1 86 ? -6.311 1.787 5.450 1.00 89.69 86 VAL A C 1
ATOM 649 O O . VAL A 1 86 ? -6.055 1.803 6.653 1.00 89.69 86 VAL A O 1
ATOM 652 N N . ALA A 1 87 ? -6.804 0.703 4.846 1.00 89.50 87 ALA A N 1
ATOM 653 C CA . ALA A 1 87 ? -7.097 -0.539 5.555 1.00 89.50 87 ALA A CA 1
ATOM 654 C C . ALA A 1 87 ? -5.847 -1.144 6.215 1.00 89.50 87 ALA A C 1
ATOM 656 O O . ALA A 1 87 ? -5.935 -1.617 7.348 1.00 89.50 87 ALA A O 1
ATOM 657 N N . SER A 1 88 ? -4.679 -1.082 5.563 1.00 86.38 88 SER A N 1
ATOM 658 C CA . SER A 1 88 ? -3.437 -1.588 6.156 1.00 86.38 88 SER A CA 1
ATOM 659 C C . SER A 1 88 ? -3.042 -0.812 7.416 1.00 86.38 88 SER A C 1
ATOM 661 O O . SER A 1 88 ? -2.574 -1.425 8.369 1.00 86.38 88 SER A O 1
ATOM 663 N N . LEU A 1 89 ? -3.319 0.495 7.488 1.00 86.06 89 LEU A N 1
ATOM 664 C CA . LEU A 1 89 ? -3.081 1.313 8.686 1.00 86.06 89 LEU A CA 1
ATOM 665 C C . LEU A 1 89 ? -4.092 1.048 9.810 1.00 86.06 89 LEU A C 1
ATOM 667 O O . LEU A 1 89 ? -3.727 1.075 10.982 1.00 86.06 89 LEU A O 1
ATOM 671 N N . VAL A 1 90 ? -5.353 0.783 9.462 1.00 88.44 90 VAL A N 1
ATOM 672 C CA . VAL A 1 90 ? -6.425 0.497 10.431 1.00 88.44 90 VAL A CA 1
ATOM 673 C C . VAL A 1 90 ? -6.277 -0.896 11.053 1.00 88.44 90 VAL A C 1
ATOM 675 O O . VAL A 1 90 ? -6.640 -1.084 12.216 1.00 88.44 90 VAL A O 1
ATOM 678 N N . VAL A 1 91 ? -5.764 -1.868 10.290 1.00 81.12 91 VAL A N 1
ATOM 679 C CA . VAL A 1 91 ? -5.578 -3.266 10.722 1.00 81.12 91 VAL A CA 1
ATOM 680 C C . VAL A 1 91 ? -4.207 -3.493 11.370 1.00 81.12 91 VAL A C 1
ATOM 682 O O . VAL A 1 91 ? -4.084 -4.339 12.258 1.00 81.12 91 VAL A O 1
ATOM 685 N N . ALA A 1 92 ? -3.166 -2.763 10.956 1.00 66.25 92 ALA A N 1
ATOM 686 C CA . ALA A 1 92 ? -1.834 -2.912 11.532 1.00 66.25 92 ALA A CA 1
ATOM 687 C C . ALA A 1 92 ? -1.778 -2.422 12.989 1.00 66.25 92 ALA A C 1
ATOM 689 O O . ALA A 1 92 ? -2.316 -1.379 13.342 1.00 66.25 92 ALA A O 1
ATOM 690 N N . GLN A 1 93 ? -1.063 -3.160 13.843 1.00 52.47 93 GLN A N 1
ATOM 691 C CA . GLN A 1 93 ? -0.700 -2.716 15.194 1.00 52.47 93 GLN A CA 1
ATOM 692 C C . GLN A 1 93 ? 0.108 -1.405 15.109 1.00 52.47 93 GLN A C 1
ATOM 694 O O . GLN A 1 93 ? 0.957 -1.287 14.217 1.00 52.47 93 GLN A O 1
ATOM 699 N N . PRO A 1 94 ? -0.104 -0.431 16.013 1.00 46.00 94 PRO A N 1
ATOM 700 C CA . PRO A 1 94 ? 0.527 0.877 15.906 1.00 46.00 94 PRO A CA 1
ATOM 701 C C . PRO A 1 94 ? 2.053 0.742 15.930 1.00 46.00 94 PRO A C 1
ATOM 703 O O . PRO A 1 94 ? 2.639 0.320 16.925 1.00 46.00 94 PRO A O 1
ATOM 706 N N . HIS A 1 95 ? 2.708 1.133 14.836 1.00 46.81 95 HIS A N 1
ATOM 707 C CA . HIS A 1 95 ? 4.112 1.516 14.885 1.00 46.81 95 HIS A CA 1
ATOM 708 C C . HIS A 1 95 ? 4.141 2.990 15.306 1.00 46.81 95 HIS A C 1
ATOM 710 O O . HIS A 1 95 ? 3.750 3.889 14.566 1.00 46.81 95 HIS A O 1
ATOM 716 N N . THR A 1 96 ? 4.527 3.250 16.547 1.00 41.56 96 THR A N 1
ATOM 717 C CA . THR A 1 96 ? 4.877 4.598 16.982 1.00 41.56 96 THR A CA 1
ATOM 718 C C . THR A 1 96 ? 6.324 4.835 16.567 1.00 41.56 96 THR A C 1
ATOM 720 O O . THR A 1 96 ? 7.239 4.505 17.317 1.00 41.56 96 THR A O 1
ATOM 723 N N . SER A 1 97 ? 6.560 5.373 15.374 1.00 41.91 97 SER A N 1
ATOM 724 C CA . SER A 1 97 ? 7.677 6.305 15.248 1.00 41.91 97 SER A CA 1
ATOM 725 C C . SER A 1 97 ? 7.097 7.678 15.599 1.00 41.91 97 SER A C 1
ATOM 727 O O . SER A 1 97 ? 6.124 8.105 14.968 1.00 41.91 97 SER A O 1
ATOM 729 N N . PRO A 1 98 ? 7.562 8.334 16.675 1.00 38.12 98 PRO A N 1
ATOM 730 C CA . PRO A 1 98 ? 7.147 9.697 16.947 1.00 38.12 98 PRO A CA 1
ATOM 731 C C . PRO A 1 98 ? 7.494 10.542 15.722 1.00 38.12 98 PRO A C 1
ATOM 733 O O . PRO A 1 98 ? 8.623 10.497 15.239 1.00 38.12 98 PRO A O 1
ATOM 736 N N . LEU A 1 99 ? 6.529 11.318 15.224 1.00 41.56 99 LEU A N 1
ATOM 737 C CA . LEU A 1 99 ? 6.865 12.522 14.478 1.00 41.56 99 LEU A CA 1
ATOM 738 C C . LEU A 1 99 ? 7.559 13.428 15.498 1.00 41.56 99 LEU A C 1
ATOM 740 O O . LEU A 1 99 ? 6.900 14.147 16.248 1.00 41.56 99 LEU A O 1
ATOM 744 N N . GLU A 1 100 ? 8.875 13.308 15.612 1.00 40.41 100 GLU A N 1
ATOM 745 C CA . GLU A 1 100 ? 9.672 14.275 16.342 1.00 40.41 100 GLU A CA 1
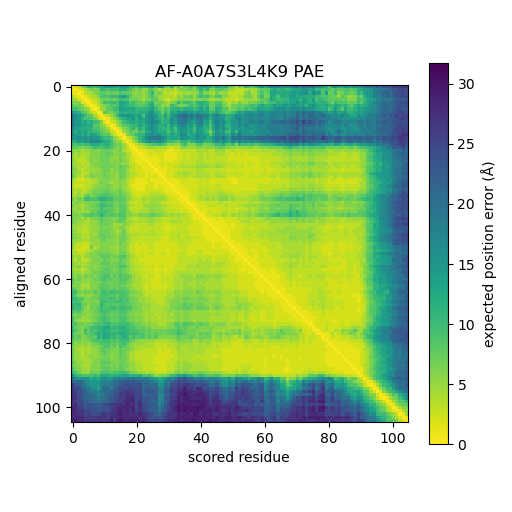ATOM 746 C C . GLU A 1 100 ? 9.546 15.577 15.548 1.00 40.41 100 GLU A C 1
ATOM 748 O O . GLU A 1 100 ? 9.977 15.687 14.397 1.00 40.41 100 GLU A O 1
ATOM 753 N N . SER A 1 101 ? 8.804 16.529 16.114 1.00 37.22 101 SER A N 1
ATOM 754 C CA . SER A 1 101 ? 8.782 17.906 15.637 1.00 37.22 101 SER A CA 1
ATOM 755 C C . SER A 1 101 ? 10.227 18.378 15.485 1.00 37.22 101 SER A C 1
ATOM 757 O O . SER A 1 101 ? 11.010 18.102 16.395 1.00 37.22 101 SER A O 1
ATOM 759 N N . PRO A 1 102 ? 10.602 19.085 14.403 1.00 42.66 102 PRO A N 1
ATOM 760 C CA . PRO A 1 102 ? 11.933 19.663 14.325 1.00 42.66 102 PRO A CA 1
ATOM 761 C C . PRO A 1 102 ? 12.102 20.578 15.537 1.00 42.66 102 PRO A C 1
ATOM 763 O O . PRO A 1 102 ? 11.380 21.567 15.672 1.00 42.66 102 PRO A O 1
ATOM 766 N N . GLU A 1 103 ? 12.993 20.196 16.452 1.00 37.72 103 GLU A N 1
ATOM 767 C CA . GLU A 1 103 ? 13.375 21.038 17.573 1.00 37.72 103 GLU A CA 1
ATOM 768 C C . GLU A 1 103 ? 13.865 22.367 16.997 1.00 37.72 103 GLU A C 1
ATOM 770 O O . GLU A 1 103 ? 14.879 22.442 16.301 1.00 37.72 103 GLU A O 1
ATOM 775 N N . THR A 1 104 ? 13.104 23.426 17.261 1.00 38.78 104 THR A N 1
ATOM 776 C CA . THR A 1 104 ? 13.592 24.799 17.189 1.00 38.78 104 THR A CA 1
ATOM 777 C C . THR A 1 104 ? 14.807 24.900 18.095 1.00 38.78 104 THR A C 1
ATOM 779 O O . THR A 1 104 ? 14.678 24.819 19.318 1.00 38.78 104 THR A O 1
ATOM 782 N N . LYS A 1 105 ? 15.971 25.077 17.480 1.00 34.19 105 LYS A N 1
ATOM 783 C CA . LYS A 1 105 ? 17.171 25.572 18.136 1.00 34.19 105 LYS A CA 1
ATOM 784 C C . LYS A 1 105 ? 17.435 26.996 17.676 1.00 34.19 105 LYS A C 1
ATOM 786 O O . LYS A 1 105 ? 17.220 27.259 16.471 1.00 34.19 105 LYS A O 1
#

Organism: NCBI:txid265554

Solvent-accessible surface area (backbone atoms only — not comparable to full-atom values): 6775 Å² total; per-residue (Å²): 103,46,33,34,37,42,86,58,64,73,96,72,67,79,68,67,94,87,66,76,70,46,71,49,94,86,46,87,48,32,38,40,33,55,65,86,73,80,61,85,89,32,68,49,46,78,70,62,49,36,42,85,41,60,66,72,61,52,46,54,42,65,72,63,58,61,55,64,77,58,91,83,85,66,95,74,39,81,97,31,72,58,49,53,51,39,47,51,49,23,70,39,78,86,80,81,73,77,83,73,70,82,76,87,124